Protein 5GZC (pdb70)

Radius of gyration: 14.38 Å; Cα contacts (8 Å, |Δi|>4): 387; chains: 1; bounding box: 35×32×44 Å

InterPro domains:
  IPR001079 Galectin, carbohydrate recognition domain [PF00337] (18-150)
  IPR001079 Galectin, carbohydrate recognition domain [PF00337] (186-314)
  IPR001079 Galectin, carbohydrate recognition domain [PS51304] (19-152)
  IPR001079 Galectin, carbohydrate recognition domain [PS51304] (187-317)
  IPR001079 Galectin, carbohydrate recognition domain [SM00276] (17-152)
  IPR001079 Galectin, carbohydrate recognition domain [SM00276] (185-317)
  IPR001079 Galectin, carbohydrate recognition domain [SM00908] (23-151)
  IPR001079 Galectin, carbohydrate recognition domain [SM00908] (191-316)
  IPR001079 Galectin, carbohydrate recognition domain [cd00070] (18-149)
  IPR001079 Galectin, carbohydrate recognition domain [cd00070] (186-314)
  IPR013320 Concanavalin A-like lectin/glucanase domain superfamily [SSF49899] (12-151)
  IPR013320 Concanavalin A-like lectin/glucanase domain superfamily [SSF49899] (183-315)
  IPR044156 Galectin-like [PTHR11346] (173-315)

Organism: Homo sapiens (NCBI:txid9606)

Solvent-accessible surface area: 7956 Å² total; per-residue (Å²): 117,41,56,74,71,62,157,122,19,125,42,82,24,54,17,108,7,63,58,97,3,74,86,43,4,51,0,8,0,98,0,57,0,24,72,92,1,56,85,1,20,1,0,0,8,57,23,64,56,111,184,102,86,12,38,1,2,0,7,0,0,0,75,12,144,243,94,14,20,0,2,2,4,3,4,84,126,105,159,92,39,163,87,47,68,35,153,93,16,46,6,102,101,121,127,75,12,51,0,33,0,53,0,54,164,94,67,1,30,0,19,2,80,74,157,96,26,11,90,1,35,43,74,17,26,24,109,112,5,64,7,1,0,0,42,46,88,8,64,6,78,17,0,3,5,32,13,113,67,25,152,178

Structure (mmCIF, N/CA/C/O backbone):
data_5GZC
#
_entry.id   5GZC
#
_cell.length_a   40.557
_cell.length_b   49.376
_cell.length_c   76.684
_cell.angle_alpha   90.000
_cell.angle_beta   90.000
_cell.angle_gamma   90.000
#
_symmetry.space_group_name_H-M   'P 21 21 21'
#
loop_
_entity.id
_entity.type
_entity.pdbx_description
1 polymer Galectin-8
2 non-polymer GLYCEROL
3 non-polymer 'SODIUM ION'
4 water water
#
loop_
_atom_site.group_PDB
_atom_site.id
_atom_site.type_symbol
_atom_site.label_atom_id
_atom_site.label_alt_id
_atom_site.label_comp_id
_atom_site.label_asym_id
_atom_site.label_entity_id
_atom_site.label_seq_id
_atom_site.pdbx_PDB_ins_code
_atom_site.Cartn_x
_atom_site.Cartn_y
_atom_site.Cartn_z
_atom_site.occupancy
_atom_site.B_iso_or_equiv
_atom_site.auth_seq_id
_atom_site.auth_comp_id
_atom_site.auth_asym_id
_atom_site.auth_atom_id
_atom_site.pdbx_PDB_model_num
ATOM 1 N N . ASN A 1 1 ? -24.161 5.102 -29.060 1.00 30.87 14 ASN A N 1
ATOM 2 C CA . ASN A 1 1 ? -24.111 3.866 -28.284 1.00 25.54 14 ASN A CA 1
ATOM 3 C C . ASN A 1 1 ? -22.658 3.484 -27.995 1.00 22.91 14 ASN A C 1
ATOM 4 O O . ASN A 1 1 ? -21.739 3.969 -28.655 1.00 22.45 14 ASN A O 1
ATOM 7 N N . LEU A 1 2 ? -22.451 2.617 -27.009 1.00 15.24 15 LEU A N 1
ATOM 8 C CA . LEU A 1 2 ? -21.101 2.196 -26.673 1.00 11.99 15 LEU A CA 1
ATOM 9 C C . LEU A 1 2 ? -20.562 1.266 -27.742 1.00 10.84 15 LEU A C 1
ATOM 10 O O . LEU A 1 2 ? -21.311 0.508 -28.379 1.00 13.74 15 LEU A O 1
ATOM 26 N N . GLN A 1 3 ? -19.254 1.339 -27.946 1.00 9.54 16 GLN A N 1
ATOM 27 C CA . GLN A 1 3 ? -18.570 0.505 -28.909 1.00 10.03 16 GLN A CA 1
ATOM 28 C C . GLN A 1 3 ? -17.320 -0.086 -28.274 1.00 8.70 16 GLN A C 1
ATOM 29 O O . GLN A 1 3 ? -17.006 0.164 -27.094 1.00 8.75 16 GLN A O 1
ATOM 43 N N . ASN A 1 4 ? -16.618 -0.902 -29.056 1.00 9.65 17 ASN A N 1
ATOM 44 C CA . ASN A 1 4 ? -15.426 -1.589 -28.587 1.00 9.15 17 ASN A CA 1
ATOM 45 C C . ASN A 1 4 ? -15.722 -2.398 -27.335 1.00 8.84 17 ASN A C 1
ATOM 46 O O . ASN A 1 4 ? -14.953 -2.400 -26.370 1.00 9.18 17 ASN A O 1
ATOM 57 N N . ILE A 1 5 ? -16.829 -3.106 -27.360 1.00 8.14 18 ILE A N 1
ATOM 58 C CA . ILE A 1 5 ? -17.347 -3.785 -26.182 1.00 7.71 18 ILE A CA 1
ATOM 59 C C . ILE A 1 5 ? -16.614 -5.094 -25.957 1.00 7.85 18 ILE A C 1
ATOM 60 O O . ILE A 1 5 ? -16.304 -5.843 -26.901 1.00 10.42 18 ILE A O 1
ATOM 76 N N . ILE A 1 6 ? -16.356 -5.389 -24.697 1.00 7.07 19 ILE A N 1
ATOM 77 C CA . ILE A 1 6 ? -15.792 -6.651 -24.253 1.00 7.50 19 ILE A CA 1
ATOM 78 C C . ILE A 1 6 ? -16.795 -7.294 -23.319 1.00 6.25 19 ILE A C 1
ATOM 79 O O . ILE A 1 6 ? -17.268 -6.644 -22.380 1.00 7.35 19 ILE A O 1
ATOM 95 N N . TYR A 1 7 ? -17.113 -8.570 -23.560 1.00 6.68 20 TYR A N 1
ATOM 96 C CA . TYR A 1 7 ? -18.110 -9.303 -22.792 1.00 6.70 20 TYR A CA 1
ATOM 97 C C . TYR A 1 7 ? -17.444 -10.356 -21.924 1.00 6.96 20 TYR A C 1
ATOM 98 O O . TYR A 1 7 ? -16.597 -11.120 -22.401 1.00 7.93 20 TYR A O 1
ATOM 116 N N . ASN A 1 8 ? -17.874 -10.442 -20.673 1.00 6.63 21 ASN A N 1
ATOM 117 C CA . ASN A 1 8 ? -17.480 -11.516 -19.769 1.00 7.64 21 ASN A CA 1
ATOM 118 C C . ASN A 1 8 ? -15.972 -11.789 -19.793 1.00 7.03 21 ASN A C 1
ATOM 119 O O . ASN A 1 8 ? -15.549 -12.933 -19.987 1.00 7.90 21 ASN A O 1
ATOM 130 N N . PRO A 1 9 ? -15.141 -10.772 -19.556 1.00 7.15 22 PRO A N 1
ATOM 131 C CA . PRO A 1 9 ? -13.689 -10.990 -19.572 1.00 8.47 22 PRO A CA 1
ATOM 132 C C . PRO A 1 9 ? -13.204 -11.819 -18.394 1.00 9.25 22 PRO A C 1
ATOM 133 O O . PRO A 1 9 ? -13.782 -11.804 -17.309 1.00 11.04 22 PRO A O 1
ATOM 144 N N . VAL A 1 10 ? -12.080 -12.508 -18.600 1.00 9.77 23 VAL A N 1
ATOM 145 C CA . VAL A 1 10 ? -11.348 -13.096 -17.487 1.00 11.23 23 VAL A CA 1
ATOM 146 C C . VAL A 1 10 ? -10.773 -11.978 -16.627 1.00 8.92 23 VAL A C 1
ATOM 147 O O . VAL A 1 10 ? -10.236 -10.991 -17.147 1.00 10.21 23 VAL A O 1
ATOM 160 N N . ILE A 1 11 ? -10.878 -12.133 -15.311 1.00 9.70 24 ILE A N 1
ATOM 161 C CA . ILE A 1 11 ? -10.263 -11.217 -14.368 1.00 9.20 24 ILE A CA 1
ATOM 162 C C . ILE A 1 11 ? -9.048 -11.934 -13.783 1.00 10.95 24 ILE A C 1
ATOM 163 O O . ILE A 1 11 ? -9.163 -13.078 -13.339 1.00 12.93 24 ILE A O 1
ATOM 179 N N . PRO A 1 12 ? -7.882 -11.289 -13.766 1.00 10.44 25 PRO A N 1
ATOM 180 C CA . PRO A 1 12 ? -7.610 -9.897 -14.131 1.00 10.59 25 PRO A CA 1
ATOM 181 C C . PRO A 1 12 ? -7.700 -9.610 -15.612 1.00 9.28 25 PRO A C 1
ATOM 182 O O . PRO A 1 12 ? -7.267 -10.411 -16.464 1.00 10.73 25 PRO A O 1
ATOM 193 N N . PHE A 1 13 ? -8.271 -8.462 -15.912 1.00 8.83 26 PHE A N 1
ATOM 194 C CA . PHE A 1 13 ? -8.386 -7.966 -17.272 1.00 8.68 26 PHE A CA 1
ATOM 195 C C . PHE A 1 13 ? -7.365 -6.853 -17.466 1.00 8.23 26 PHE A C 1
ATOM 196 O O . PHE A 1 13 ? -7.273 -5.943 -16.634 1.00 8.39 26 PHE A O 1
ATOM 213 N N . VAL A 1 14 ? -6.633 -6.899 -18.573 1.00 8.57 27 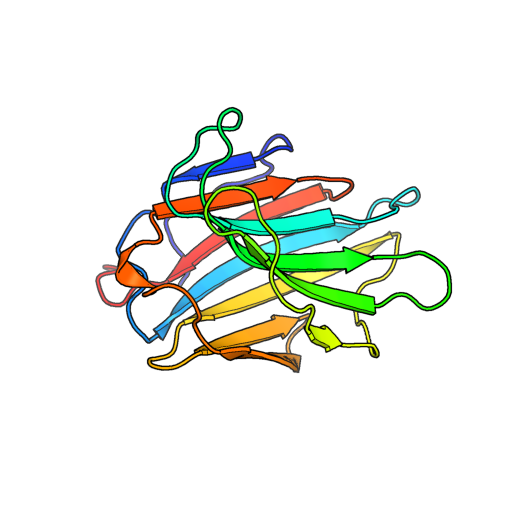VAL A N 1
ATOM 214 C CA . VAL A 1 14 ? -5.719 -5.827 -18.941 1.00 9.85 27 VAL A CA 1
ATOM 215 C C . VAL A 1 14 ? -5.863 -5.639 -20.443 1.00 9.51 27 VAL A C 1
ATOM 216 O O . VAL A 1 14 ? -5.514 -6.545 -21.211 1.00 13.82 27 VAL A O 1
ATOM 229 N N . GLY A 1 15 ? -6.373 -4.495 -20.871 1.00 9.45 28 GLY A N 1
ATOM 230 C CA . GLY A 1 15 ? -6.639 -4.268 -22.285 1.00 11.13 28 GLY A CA 1
ATOM 231 C C . GLY A 1 15 ? -6.315 -2.850 -22.706 1.00 9.72 28 GLY A C 1
ATOM 232 O O . GLY A 1 15 ? -6.416 -1.909 -21.916 1.00 9.84 28 GLY A O 1
ATOM 236 N N . THR A 1 16 ? -5.926 -2.695 -23.970 1.00 10.09 29 THR A N 1
ATOM 237 C CA . THR A 1 16 ? -5.652 -1.366 -24.497 1.00 10.90 29 THR A CA 1
ATOM 238 C C . THR A 1 16 ? -6.956 -0.614 -24.662 1.00 9.60 29 THR A C 1
ATOM 239 O O . THR A 1 16 ? -7.936 -1.149 -25.183 1.00 11.32 29 THR A O 1
ATOM 250 N N . ILE A 1 17 ? -6.976 0.622 -24.214 1.00 8.97 30 ILE A N 1
ATOM 251 C CA . ILE A 1 17 ? -8.145 1.470 -24.427 1.00 9.22 30 ILE A CA 1
ATOM 252 C C . ILE A 1 17 ? -8.125 1.941 -25.883 1.00 9.78 30 ILE A C 1
ATOM 253 O O . ILE A 1 17 ? -7.077 2.422 -26.347 1.00 10.74 30 ILE A O 1
ATOM 269 N N . PRO A 1 18 ? -9.209 1.772 -26.654 1.00 8.85 31 PRO A N 1
ATOM 270 C CA . PRO A 1 18 ? -9.081 1.835 -28.128 1.00 10.59 31 PRO A CA 1
ATOM 271 C C . PRO A 1 18 ? -8.760 3.199 -28.714 1.00 10.24 31 PRO A C 1
ATOM 272 O O . PRO A 1 18 ? -8.495 3.276 -29.926 1.00 11.46 31 PRO A O 1
ATOM 283 N N . ASP A 1 19 ? -8.819 4.279 -27.960 1.00 10.07 32 ASP A N 1
ATOM 284 C CA . ASP A 1 19 ? -8.528 5.595 -28.489 1.00 10.09 32 ASP A CA 1
ATOM 285 C C . ASP A 1 19 ? -8.064 6.438 -27.317 1.00 8.93 32 ASP A C 1
ATOM 286 O O . ASP A 1 19 ? -8.072 5.991 -26.168 1.00 9.97 32 ASP A O 1
ATOM 295 N N . GLN A 1 20 ? -7.621 7.657 -27.627 1.00 9.85 33 GLN A N 1
ATOM 296 C CA . GLN A 1 20 ? -7.113 8.572 -26.610 1.00 10.80 33 GLN A CA 1
ATOM 297 C C . GLN A 1 20 ? -8.212 8.980 -25.630 1.00 9.14 33 GLN A C 1
ATOM 298 O O . GLN A 1 20 ? -9.374 9.160 -26.007 1.00 10.04 33 GLN A O 1
ATOM 312 N N . LEU A 1 21 ? -7.832 9.184 -24.370 1.00 9.20 34 LEU A N 1
ATOM 313 C CA . LEU A 1 21 ? -8.782 9.618 -23.341 1.00 8.44 34 LEU A CA 1
ATOM 314 C C . LEU A 1 21 ? -8.936 11.140 -23.350 1.00 9.62 34 LEU A C 1
ATOM 315 O O . LEU A 1 21 ? -8.540 11.847 -22.426 1.00 12.65 34 LEU A O 1
ATOM 331 N N . ASP A 1 22 ? -9.576 11.634 -24.385 1.00 9.98 35 ASP A N 1
ATOM 332 C CA . ASP A 1 22 ? -9.878 13.053 -24.488 1.00 9.38 35 ASP A CA 1
ATOM 333 C C . ASP A 1 22 ? -11.078 13.406 -23.615 1.00 8.45 35 ASP A C 1
ATOM 334 O O . ASP A 1 22 ? -11.885 12.537 -23.266 1.00 8.17 35 ASP A O 1
ATOM 343 N N . PRO A 1 23 ? -11.265 14.683 -23.291 1.00 8.67 36 PRO A N 1
ATOM 344 C CA . PRO A 1 23 ? -12.474 15.081 -22.554 1.00 8.12 36 PRO A CA 1
ATOM 345 C C . PRO A 1 23 ? -13.740 14.587 -23.234 1.00 7.31 36 PRO A C 1
ATOM 346 O O . PRO A 1 23 ? -13.892 14.692 -24.449 1.00 8.71 36 PRO A O 1
ATOM 357 N N . GLY A 1 24 ? -14.635 14.030 -22.432 1.00 6.99 37 GLY A N 1
ATOM 358 C CA . GLY A 1 24 ? -15.873 13.451 -22.889 1.00 7.19 37 GLY A CA 1
ATOM 359 C C . GLY A 1 24 ? -15.820 11.955 -23.078 1.00 6.89 37 GLY A C 1
ATOM 360 O O . GLY A 1 24 ? -16.878 11.329 -23.279 1.00 8.47 37 GLY A O 1
ATOM 364 N N . THR A 1 25 ? -14.630 11.368 -23.084 1.00 6.25 38 THR A N 1
ATOM 365 C CA . THR A 1 25 ? -14.535 9.922 -23.216 1.00 6.01 38 THR A CA 1
ATOM 366 C C . THR A 1 25 ? -15.268 9.254 -22.062 1.00 5.67 38 THR A C 1
ATOM 367 O O . THR A 1 25 ? -15.126 9.666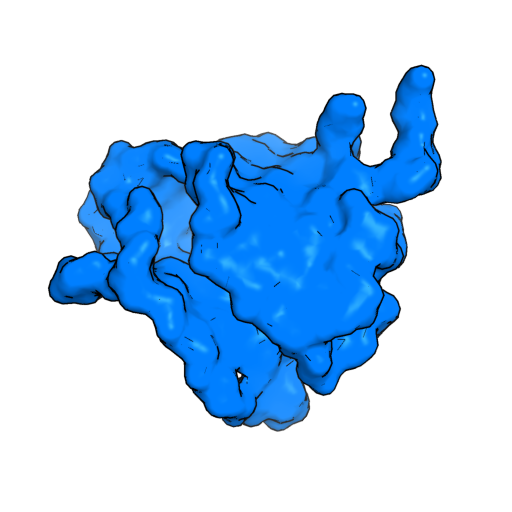 -20.907 1.00 6.35 38 THR A O 1
ATOM 378 N N . LEU A 1 26 ? -16.025 8.198 -22.377 1.00 5.80 39 LEU A N 1
ATOM 379 C CA . LEU A 1 26 ? -16.698 7.383 -21.372 1.00 5.40 39 LEU A CA 1
ATOM 380 C C . LEU A 1 26 ? -16.127 5.975 -21.377 1.00 5.61 39 LEU A C 1
ATOM 381 O O . LEU A 1 26 ? -15.936 5.364 -22.439 1.00 6.44 39 LEU A O 1
ATOM 397 N N . ILE A 1 27 ? -15.919 5.438 -20.182 1.00 5.17 40 ILE A N 1
ATOM 398 C CA . ILE A 1 27 ? -15.594 4.032 -19.957 1.00 5.56 40 ILE A CA 1
ATOM 399 C C . ILE A 1 27 ? -16.710 3.485 -19.085 1.00 5.24 40 ILE A C 1
ATOM 400 O O . ILE A 1 27 ? -16.930 3.990 -17.972 1.00 6.22 40 ILE A O 1
ATOM 416 N N . VAL A 1 28 ? -17.417 2.472 -19.576 1.00 5.38 41 VAL A N 1
ATOM 417 C CA . VAL A 1 28 ? -18.620 1.966 -18.927 1.00 6.29 41 VAL A CA 1
ATOM 418 C C . VAL A 1 28 ? -18.389 0.513 -18.561 1.00 5.30 41 VAL A C 1
ATOM 419 O O . VAL A 1 28 ? -18.176 -0.323 -19.447 1.00 6.28 41 VAL A O 1
ATOM 432 N N . ILE A 1 29 ? -18.444 0.205 -17.276 1.00 5.20 42 ILE A N 1
ATOM 433 C CA . ILE A 1 29 ? -18.128 -1.128 -16.768 1.00 5.56 42 ILE A CA 1
ATOM 434 C C . ILE A 1 29 ? -19.328 -1.628 -15.980 1.00 5.46 42 ILE A C 1
ATOM 435 O O . ILE A 1 29 ? -19.732 -1.000 -14.995 1.00 6.48 42 ILE A O 1
ATOM 451 N N . ARG A 1 30 ? -19.913 -2.730 -16.430 1.00 5.35 43 ARG A N 1
ATOM 452 C CA . ARG A 1 30 ? -21.070 -3.325 -15.793 1.00 5.51 43 ARG A CA 1
ATOM 453 C C . ARG A 1 30 ? -20.656 -4.673 -15.225 1.00 5.39 43 ARG A C 1
ATOM 454 O O . ARG A 1 30 ? -19.963 -5.454 -15.893 1.00 6.09 43 ARG A O 1
ATOM 475 N N . GLY A 1 31 ? -21.063 -4.963 -14.002 1.00 5.55 44 GLY A N 1
ATOM 476 C CA . GLY A 1 31 ? -20.658 -6.205 -13.375 1.00 5.64 44 GLY A CA 1
ATOM 477 C C . GLY A 1 31 ? -21.402 -6.415 -12.081 1.00 5.56 44 GLY A C 1
ATOM 478 O O . GLY A 1 31 ? -22.381 -5.734 -11.794 1.00 6.12 44 GLY A O 1
ATOM 482 N N . HIS A 1 32 ? -20.915 -7.357 -11.285 1.00 5.65 45 HIS A N 1
ATOM 483 C CA . HIS A 1 32 ? -21.438 -7.522 -9.936 1.00 5.81 45 HIS A CA 1
ATOM 484 C C . HIS A 1 32 ? -20.307 -7.865 -8.990 1.00 6.07 45 HIS A C 1
ATOM 485 O O . HIS A 1 32 ? -19.236 -8.324 -9.382 1.00 6.78 45 HIS A O 1
ATOM 499 N N . VAL A 1 33 ? -20.573 -7.648 -7.708 1.00 6.50 46 VAL A N 1
ATOM 500 C CA . VAL A 1 33 ? -19.621 -7.951 -6.646 1.00 6.84 46 VAL A CA 1
ATOM 501 C C . VAL A 1 33 ? -19.949 -9.344 -6.120 1.00 7.05 46 VAL A C 1
ATOM 502 O O . VAL A 1 33 ? -21.096 -9.581 -5.732 1.00 8.35 46 VAL A O 1
ATOM 515 N N . PRO A 1 34 ? -19.006 -10.279 -6.119 1.00 7.55 47 PRO A N 1
ATOM 516 C CA . PRO A 1 34 ? -19.313 -11.617 -5.610 1.00 8.50 47 PRO A CA 1
ATOM 517 C C . PRO A 1 34 ? -19.472 -11.628 -4.095 1.00 8.45 47 PRO A C 1
ATOM 518 O O . PRO A 1 34 ? -19.036 -10.724 -3.379 1.00 9.55 47 PRO A O 1
ATOM 529 N N . SER A 1 35 ? -20.110 -12.699 -3.610 1.00 9.18 48 SER A N 1
ATOM 530 C CA . SER A 1 35 ? -20.482 -12.780 -2.201 1.00 10.82 48 SER A CA 1
ATOM 531 C C . SER A 1 35 ? -19.273 -12.705 -1.282 1.00 12.41 48 SER A C 1
ATOM 532 O O . SER A 1 35 ? -19.407 -12.305 -0.114 1.00 16.63 48 SER A O 1
ATOM 540 N N . ASP A 1 36 ? -18.108 -13.114 -1.757 1.00 13.06 49 ASP A N 1
ATOM 541 C CA . ASP A 1 36 ? -16.917 -13.190 -0.921 1.00 16.20 49 ASP A CA 1
ATOM 542 C C . ASP A 1 36 ? -15.968 -12.010 -1.097 1.00 14.37 49 ASP A C 1
ATOM 543 O O . ASP A 1 36 ? -14.826 -12.072 -0.632 1.00 18.19 49 ASP A O 1
ATOM 552 N N . ALA A 1 37 ? -16.403 -10.926 -1.718 1.00 12.95 50 ALA A N 1
ATOM 553 C CA . ALA A 1 37 ? -15.448 -9.911 -2.117 1.00 10.26 50 ALA A CA 1
ATOM 554 C C . ALA A 1 37 ? -14.901 -9.127 -0.935 1.00 8.88 50 ALA A C 1
ATOM 555 O O . ALA A 1 37 ? -15.644 -8.689 -0.054 1.00 10.88 50 ALA A O 1
ATOM 562 N N . ASP A 1 38 ? -13.598 -8.900 -0.969 1.00 8.89 51 ASP A N 1
ATOM 563 C CA . ASP A 1 38 ? -12.935 -7.953 -0.091 1.00 8.68 51 ASP A CA 1
ATOM 564 C C . ASP A 1 38 ? -12.719 -6.594 -0.747 1.00 7.68 51 ASP A C 1
ATOM 565 O O . ASP A 1 38 ? -12.896 -5.560 -0.100 1.00 8.68 51 ASP A O 1
ATOM 574 N N . ARG A 1 39 ? -12.345 -6.587 -2.024 1.00 6.83 52 ARG A N 1
ATOM 575 C CA . ARG A 1 39 ? -12.065 -5.362 -2.756 1.00 6.50 52 ARG A CA 1
ATOM 576 C C . ARG A 1 39 ? -11.884 -5.715 -4.221 1.00 6.42 52 ARG A C 1
ATOM 577 O O . ARG A 1 39 ? -11.593 -6.865 -4.568 1.00 7.28 52 ARG A O 1
ATOM 598 N N . PHE A 1 40 ? -12.061 -4.720 -5.083 1.00 6.37 53 PHE A N 1
ATOM 599 C CA . PHE A 1 40 ? -11.629 -4.812 -6.470 1.00 5.84 53 PHE A CA 1
ATOM 600 C C . PHE A 1 40 ? -11.149 -3.441 -6.890 1.00 5.83 53 PHE A C 1
ATOM 601 O O . PHE A 1 40 ? -11.344 -2.454 -6.171 1.00 6.02 53 PHE A O 1
ATOM 618 N N . GLN A 1 41 ? -10.526 -3.364 -8.064 1.00 6.09 54 GLN A N 1
ATOM 619 C CA . GLN A 1 41 ? -10.101 -2.059 -8.531 1.00 6.08 54 GLN A CA 1
ATOM 620 C C . GLN A 1 41 ? -10.182 -1.983 -10.045 1.00 5.81 54 GLN A C 1
ATOM 621 O O . GLN A 1 41 ? -10.042 -2.982 -10.761 1.00 6.86 54 GLN A O 1
ATOM 635 N N . VAL A 1 42 ? -10.416 -0.759 -10.503 1.00 5.95 55 VAL A N 1
ATOM 636 C CA . VAL A 1 42 ? -10.361 -0.371 -11.904 1.00 5.81 55 VAL A CA 1
ATOM 637 C C . VAL A 1 42 ? -9.221 0.627 -11.997 1.00 6.36 55 VAL A C 1
ATOM 638 O O . VAL A 1 42 ? -9.250 1.662 -11.314 1.00 7.21 55 VAL A O 1
ATOM 651 N N . ASP A 1 43 ? -8.233 0.339 -12.840 1.00 6.00 56 ASP A N 1
ATOM 652 C CA . ASP A 1 43 ? -7.033 1.148 -12.966 1.00 6.54 56 ASP A CA 1
ATOM 653 C C . ASP A 1 43 ? -6.876 1.636 -14.399 1.00 6.45 56 ASP A C 1
ATOM 654 O O . ASP A 1 43 ? -6.932 0.846 -15.353 1.00 7.55 56 ASP A O 1
ATOM 663 N N . LEU A 1 44 ? -6.677 2.934 -14.554 1.00 6.24 57 LEU A N 1
ATOM 664 C CA . LEU A 1 44 ? -6.368 3.527 -15.847 1.00 6.74 57 LEU A CA 1
ATOM 665 C C . LEU A 1 44 ? -4.865 3.748 -15.837 1.00 6.26 57 LEU A C 1
ATOM 666 O O . LEU A 1 44 ? -4.355 4.550 -15.042 1.00 7.61 57 LEU A O 1
ATOM 682 N N . GLN A 1 45 ? -4.160 3.024 -16.704 1.00 6.66 58 GLN A N 1
ATOM 683 C CA . GLN A 1 45 ? -2.721 2.829 -16.602 1.00 7.16 58 GLN A CA 1
ATOM 684 C C . GLN A 1 45 ? -1.984 3.403 -17.800 1.00 7.70 58 GLN A C 1
ATOM 685 O O . GLN A 1 45 ? -2.504 3.456 -18.909 1.00 8.27 58 GLN A O 1
ATOM 699 N N . ASN A 1 46 ? -0.724 3.765 -17.560 1.00 8.58 59 ASN A N 1
ATOM 700 C CA . ASN A 1 46 ? 0.217 4.132 -18.610 1.00 9.40 59 ASN A CA 1
ATOM 701 C C . ASN A 1 46 ? 1.098 2.903 -18.780 1.00 11.82 59 ASN A C 1
ATOM 702 O O . ASN A 1 46 ? 2.104 2.733 -18.083 1.00 13.88 59 ASN A O 1
ATOM 713 N N . GLY A 1 47 ? 0.685 2.016 -19.661 1.00 11.68 60 GLY A N 1
ATOM 714 C CA . GLY A 1 47 ? 1.366 0.761 -19.893 1.00 12.36 60 GLY A CA 1
ATOM 715 C C . GLY A 1 47 ? 0.635 -0.403 -19.251 1.00 10.33 60 GLY A C 1
ATOM 716 O O . GLY A 1 47 ? -0.271 -0.245 -18.429 1.00 10.88 60 GLY A O 1
ATOM 720 N N . SER A 1 48 ? 1.087 -1.601 -19.607 1.00 12.44 61 SER A N 1
ATOM 721 C CA . SER A 1 48 ? 0.438 -2.822 -19.161 1.00 12.86 61 SER A CA 1
ATOM 722 C C . SER A 1 48 ? 1.329 -3.741 -18.347 1.00 12.30 61 SER A C 1
ATOM 723 O O . SER A 1 48 ? 0.852 -4.796 -17.912 1.00 14.32 61 SER A O 1
ATOM 731 N N . SER A 1 49 ? 2.595 -3.408 -18.136 1.00 12.26 62 SER A N 1
ATOM 732 C CA . SER A 1 49 ? 3.456 -4.340 -17.433 1.00 12.54 62 SER A CA 1
ATOM 733 C C . SER A 1 49 ? 3.050 -4.466 -15.975 1.00 13.57 62 SER A C 1
ATOM 734 O O . SER A 1 49 ? 2.697 -3.476 -15.314 1.00 14.02 62 SER A O 1
ATOM 742 N N . MET A 1 50 ? 3.128 -5.693 -15.475 1.00 15.63 63 MET A N 1
ATOM 743 C CA . MET A 1 50 ? 2.911 -5.975 -14.069 1.00 17.54 63 MET A CA 1
ATOM 744 C C . MET A 1 50 ? 4.187 -5.879 -13.251 1.00 18.77 63 MET A C 1
ATOM 745 O O . MET A 1 50 ? 4.114 -5.731 -12.025 1.00 20.72 63 MET A O 1
ATOM 759 N N . LYS A 1 51 ? 5.345 -5.931 -13.901 1.00 16.79 64 LYS A N 1
ATOM 760 C CA . LYS A 1 51 ? 6.619 -5.987 -13.208 1.00 19.21 64 LYS A CA 1
ATOM 761 C C . LYS A 1 51 ? 7.723 -5.579 -14.169 1.00 18.74 64 LYS A C 1
ATOM 762 O O . LYS A 1 51 ? 8.037 -6.329 -15.094 1.00 19.46 64 LYS A O 1
ATOM 781 N N . PRO A 1 52 ? 8.313 -4.391 -13.987 1.00 16.06 65 PRO A N 1
ATOM 782 C CA . PRO A 1 52 ? 7.958 -3.315 -13.058 1.00 18.38 65 PRO A CA 1
ATOM 783 C C . PRO A 1 52 ? 6.588 -2.744 -13.381 1.00 15.85 65 PRO A C 1
ATOM 784 O O . PRO A 1 52 ? 6.203 -2.611 -14.543 1.00 16.50 65 PRO A O 1
ATOM 795 N N . ARG A 1 53 ? 5.877 -2.374 -12.330 1.00 15.61 66 ARG A N 1
ATOM 796 C CA . ARG A 1 53 ? 4.460 -2.081 -12.454 1.00 15.70 66 ARG A CA 1
ATOM 797 C C . ARG A 1 53 ? 4.221 -0.751 -13.159 1.00 11.75 66 ARG A C 1
ATOM 798 O O . ARG A 1 53 ? 4.790 0.277 -12.783 1.00 13.04 66 ARG A O 1
ATOM 819 N N . ALA A 1 54 ? 3.349 -0.776 -14.168 1.00 11.70 67 ALA A N 1
ATOM 820 C CA . ALA A 1 54 ? 2.989 0.425 -14.913 1.00 10.42 67 ALA A CA 1
ATOM 821 C C . ALA A 1 54 ? 2.361 1.468 -13.999 1.00 9.38 67 ALA A C 1
ATOM 822 O O . ALA A 1 54 ? 1.604 1.140 -13.086 1.00 9.81 67 ALA A O 1
ATOM 829 N N . ASP A 1 55 ? 2.641 2.733 -14.296 1.00 9.31 68 ASP A N 1
ATOM 830 C CA . ASP A 1 55 ? 1.997 3.826 -13.581 1.00 9.22 68 ASP A CA 1
ATOM 831 C C . ASP A 1 55 ? 0.484 3.720 -13.720 1.00 8.46 68 ASP A C 1
ATOM 832 O O . ASP A 1 55 ? -0.044 3.314 -14.761 1.00 8.74 68 ASP A O 1
ATOM 841 N N . VAL A 1 56 ? -0.211 4.096 -12.654 1.00 8.00 69 VAL A N 1
ATOM 842 C CA . VAL A 1 56 ? -1.669 4.110 -12.621 1.00 7.64 69 VAL A CA 1
ATOM 843 C C . VAL A 1 56 ? -2.097 5.559 -12.459 1.00 7.25 69 VAL A C 1
ATOM 844 O O . VAL A 1 56 ? -1.932 6.148 -11.383 1.00 7.57 69 VAL A O 1
ATOM 857 N N . ALA A 1 57 ? -2.633 6.143 -13.520 1.00 7.44 70 ALA A N 1
ATOM 858 C CA . ALA A 1 57 ? -3.127 7.514 -13.446 1.00 7.32 70 ALA A CA 1
ATOM 859 C C . ALA A 1 57 ? -4.317 7.615 -12.507 1.00 6.58 70 ALA A C 1
ATOM 860 O O . ALA A 1 57 ? -4.443 8.588 -11.752 1.00 7.36 70 ALA A O 1
ATOM 867 N N . PHE A 1 58 ? -5.210 6.632 -12.556 1.00 6.70 71 PHE A N 1
ATOM 868 C CA . PHE A 1 58 ? -6.440 6.664 -11.775 1.00 6.18 71 PHE A CA 1
ATOM 869 C C . PHE A 1 58 ? -6.729 5.248 -11.317 1.00 5.87 71 PHE A C 1
ATOM 870 O O . PHE A 1 58 ? -7.010 4.374 -12.141 1.00 6.60 71 PHE A O 1
ATOM 887 N N . HIS A 1 59 ? -6.628 5.043 -10.015 1.00 6.16 72 HIS A N 1
ATOM 888 C CA . HIS A 1 59 ? -6.963 3.804 -9.316 1.00 6.30 72 HIS A CA 1
ATOM 889 C C . HIS A 1 59 ? -8.272 4.050 -8.590 1.00 5.56 72 HIS A C 1
ATOM 890 O O . HIS A 1 59 ? -8.358 4.971 -7.770 1.00 6.84 72 HIS A O 1
ATOM 904 N N . PHE A 1 60 ? -9.292 3.261 -8.925 1.00 5.72 73 PHE A N 1
ATOM 905 C CA . PHE A 1 60 ? -10.636 3.364 -8.366 1.00 5.57 73 PHE A CA 1
ATOM 906 C C . PHE A 1 60 ? -10.892 2.034 -7.669 1.00 5.65 73 PHE A C 1
ATOM 907 O O . PHE A 1 60 ? -11.033 1.003 -8.334 1.00 5.76 73 PHE A O 1
ATOM 924 N N . ASN A 1 61 ? -10.940 2.044 -6.338 1.00 5.98 74 ASN A N 1
ATOM 925 C CA . ASN A 1 61 ? -10.781 0.827 -5.544 1.00 5.79 74 ASN A CA 1
ATOM 926 C C . ASN A 1 61 ? -11.886 0.693 -4.502 1.00 5.43 74 ASN A C 1
ATOM 927 O O . ASN A 1 61 ? -11.693 1.045 -3.323 1.00 6.40 74 ASN A O 1
ATOM 938 N N . PRO A 1 62 ? -13.036 0.131 -4.874 1.00 5.96 75 PRO A N 1
ATOM 939 C CA . PRO A 1 62 ? -14.050 -0.220 -3.873 1.00 6.02 75 PRO A CA 1
ATOM 940 C C . PRO A 1 62 ? -13.540 -1.292 -2.922 1.00 6.33 75 PRO A C 1
ATOM 941 O O . PRO A 1 62 ? -12.981 -2.308 -3.333 1.00 6.90 75 PRO A O 1
ATOM 952 N N . ARG A 1 63 ? -13.776 -1.063 -1.638 1.00 6.19 76 ARG A N 1
ATOM 953 C CA . ARG A 1 63 ? -13.412 -1.979 -0.565 1.00 7.33 76 ARG A CA 1
ATOM 954 C C . ARG A 1 63 ? -14.663 -2.281 0.245 1.00 7.32 76 ARG A C 1
ATOM 955 O O . ARG A 1 63 ? -15.507 -1.408 0.447 1.00 8.21 76 ARG A O 1
ATOM 976 N N . PHE A 1 64 ? -14.782 -3.522 0.718 1.00 7.62 77 PHE A N 1
ATOM 977 C CA . PHE A 1 64 ? -16.042 -4.017 1.261 1.00 7.85 77 PHE A CA 1
ATOM 978 C C . PHE A 1 64 ? -16.046 -4.330 2.746 1.00 9.17 77 PHE A C 1
ATOM 979 O O . PHE A 1 64 ? -17.117 -4.637 3.284 1.00 11.03 77 PHE A O 1
ATOM 996 N N . LYS A 1 65 ? -14.911 -4.258 3.415 1.00 8.75 78 LYS A N 1
ATOM 997 C CA . LYS A 1 65 ? -14.890 -4.536 4.841 1.00 9.28 78 LYS A CA 1
ATOM 998 C C . LYS A 1 65 ? -15.658 -3.461 5.600 1.00 9.91 78 LYS A C 1
ATOM 999 O O . LYS A 1 65 ? -15.724 -2.298 5.200 1.00 9.34 78 LYS A O 1
ATOM 1018 N N . ARG A 1 66 ? -16.272 -3.877 6.703 1.00 9.56 79 ARG A N 1
ATOM 1019 C CA . ARG A 1 66 ? -17.057 -2.986 7.564 1.00 9.93 79 ARG A CA 1
ATOM 1020 C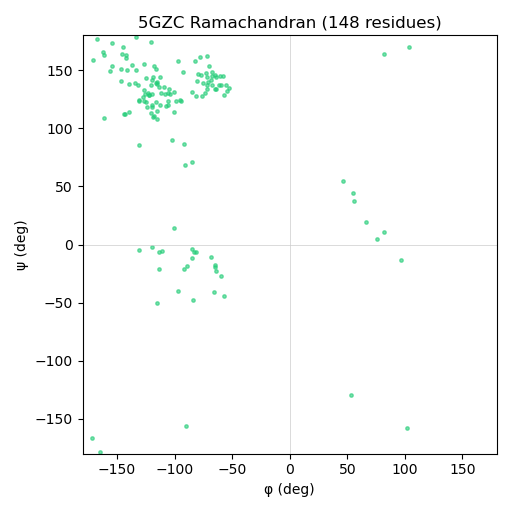 C . ARG A 1 66 ? -18.087 -2.261 6.701 1.00 10.28 79 ARG A C 1
ATOM 1021 O O . ARG A 1 66 ? -18.804 -2.935 5.947 1.00 12.80 79 ARG A O 1
ATOM 1042 N N . ALA A 1 67 ? -18.193 -0.940 6.782 1.00 10.02 80 ALA A N 1
ATOM 1043 C CA . ALA A 1 67 ? -19.199 -0.212 6.027 1.00 11.64 80 ALA A CA 1
ATOM 1044 C C . ALA A 1 67 ? -18.791 0.048 4.585 1.00 10.54 80 ALA A C 1
ATOM 1045 O O . ALA A 1 67 ? -19.607 0.582 3.819 1.00 13.44 80 ALA A O 1
ATOM 1052 N N . GLY A 1 68 ? -17.572 -0.278 4.210 1.00 9.88 81 GLY A N 1
ATOM 1053 C CA . GLY A 1 68 ? -17.137 -0.094 2.844 1.00 9.56 81 GLY A CA 1
ATOM 1054 C C . GLY A 1 68 ? -16.697 1.330 2.551 1.00 9.47 81 GLY A C 1
ATOM 1055 O O . GLY A 1 68 ? -16.997 2.277 3.274 1.00 11.45 81 GLY A O 1
ATOM 1059 N N . CYS A 1 69 ? -15.986 1.477 1.442 1.00 8.49 82 CYS A N 1
ATOM 1060 C CA . CYS A 1 69 ? -15.555 2.779 0.948 1.00 7.76 82 CYS A CA 1
ATOM 1061 C C . CYS A 1 69 ? -15.060 2.585 -0.475 1.00 7.24 82 CYS A C 1
ATOM 1062 O O . CYS A 1 69 ? -15.002 1.463 -0.988 1.00 7.65 82 CYS A O 1
ATOM 1070 N N . ILE A 1 70 ? -14.685 3.691 -1.102 1.00 7.15 83 ILE A N 1
ATOM 1071 C CA . ILE A 1 70 ? -13.961 3.675 -2.368 1.00 6.77 83 ILE A CA 1
ATOM 1072 C C . ILE A 1 70 ? -12.690 4.481 -2.152 1.00 6.49 83 ILE A C 1
ATOM 1073 O O . ILE A 1 70 ? -12.758 5.668 -1.793 1.00 8.08 83 ILE A O 1
ATOM 1089 N N . VAL A 1 71 ? -11.544 3.863 -2.396 1.00 6.54 84 VAL A N 1
ATOM 1090 C CA . VAL A 1 71 ? -10.261 4.544 -2.324 1.00 6.81 84 VAL A CA 1
ATOM 1091 C C . VAL A 1 71 ? -9.836 4.889 -3.741 1.00 5.91 84 VAL A C 1
ATOM 1092 O O . VAL A 1 71 ? -9.836 4.013 -4.619 1.00 7.37 84 VAL A O 1
ATOM 1105 N N . CYS A 1 72 ? -9.438 6.131 -3.965 1.00 6.36 85 CYS A N 1
ATOM 1106 C CA . CYS A 1 72 ? -8.853 6.541 -5.232 1.00 6.82 85 CYS A CA 1
ATOM 1107 C C . CYS A 1 72 ? -7.430 7.042 -5.008 1.00 6.50 85 CYS A C 1
ATOM 1108 O O . CYS A 1 72 ? -7.121 7.665 -3.977 1.00 7.33 85 CYS A O 1
ATOM 1116 N N . ASN A 1 73 ? -6.557 6.771 -5.966 1.00 6.25 86 ASN A N 1
ATOM 1117 C CA . ASN A 1 73 ? -5.164 7.170 -5.833 1.00 6.32 86 ASN A CA 1
ATOM 1118 C C . ASN A 1 73 ? -4.502 7.084 -7.209 1.00 6.74 86 ASN A C 1
ATOM 1119 O O . ASN A 1 73 ? -5.130 6.713 -8.212 1.00 6.61 86 ASN A O 1
ATOM 1130 N N . THR A 1 74 ? -3.204 7.403 -7.228 1.00 6.40 87 THR A N 1
ATOM 1131 C CA . THR A 1 74 ? -2.331 7.377 -8.391 1.00 7.56 87 THR A CA 1
ATOM 1132 C C . THR A 1 74 ? -1.024 6.707 -7.988 1.00 7.24 87 THR A C 1
ATOM 1133 O O . THR A 1 74 ? -0.502 6.955 -6.896 1.00 8.11 87 THR A O 1
ATOM 1144 N N . LEU A 1 75 ? -0.507 5.863 -8.873 1.00 7.55 88 LEU A N 1
ATOM 1145 C CA . LEU A 1 75 ? 0.765 5.173 -8.691 1.00 8.04 88 LEU A CA 1
ATOM 1146 C C . LEU A 1 75 ? 1.746 5.718 -9.719 1.00 8.59 88 LEU A C 1
ATOM 1147 O O . LEU A 1 75 ? 1.502 5.613 -10.922 1.00 8.89 88 LEU A O 1
ATOM 1163 N N . ILE A 1 76 ? 2.855 6.292 -9.249 1.00 9.33 89 ILE A N 1
ATOM 1164 C CA . ILE A 1 76 ? 3.898 6.821 -10.121 1.00 10.95 89 ILE A CA 1
ATOM 1165 C C . ILE A 1 76 ? 5.212 6.202 -9.693 1.00 12.15 89 ILE A C 1
ATOM 1166 O O . ILE A 1 76 ? 5.593 6.305 -8.523 1.00 12.38 89 ILE A O 1
ATOM 1182 N N . ASN A 1 77 ? 5.895 5.548 -10.625 1.00 12.11 90 ASN A N 1
ATOM 1183 C CA A ASN A 1 77 ? 7.166 4.900 -10.339 0.54 12.25 90 ASN A CA 1
ATOM 1184 C CA B ASN A 1 77 ? 7.169 4.901 -10.327 0.46 12.24 90 ASN A CA 1
ATOM 1185 C C . ASN A 1 77 ? 7.050 4.012 -9.100 1.00 12.56 90 ASN A C 1
ATOM 1186 O O . ASN A 1 77 ? 7.891 4.031 -8.193 1.00 15.28 90 ASN A O 1
ATOM 1205 N N . GLU A 1 78 ? 5.976 3.226 -9.070 1.00 12.41 91 GLU A N 1
ATOM 1206 C CA . GLU A 1 78 ? 5.738 2.213 -8.052 1.00 12.62 91 GLU A CA 1
ATOM 1207 C C . GLU A 1 78 ? 5.509 2.786 -6.661 1.00 14.48 91 GLU A C 1
ATOM 1208 O O . GLU A 1 78 ? 5.615 2.062 -5.670 1.00 16.95 91 GLU A O 1
ATOM 1220 N N . LYS A 1 79 ? 5.153 4.064 -6.559 1.00 12.71 92 LYS A N 1
ATOM 1221 C CA . LYS A 1 79 ? 4.797 4.672 -5.288 1.00 13.16 92 LYS A CA 1
ATOM 1222 C C . LYS A 1 79 ? 3.390 5.257 -5.342 1.00 10.84 92 LYS A C 1
ATOM 1223 O O . LYS A 1 79 ? 3.071 6.045 -6.235 1.00 11.66 92 LYS A O 1
ATOM 1242 N N . TRP A 1 80 ? 2.569 4.897 -4.364 1.00 10.67 93 TRP A N 1
ATOM 1243 C CA . TRP A 1 80 ? 1.233 5.458 -4.248 1.00 9.99 93 TRP A CA 1
ATOM 1244 C C . TRP A 1 80 ? 1.299 6.865 -3.670 1.00 11.24 93 TRP A C 1
ATOM 1245 O O . TRP A 1 80 ? 2.138 7.169 -2.812 1.00 13.28 93 TRP A O 1
ATOM 1266 N N . GLY A 1 81 ? 0.389 7.726 -4.126 1.00 10.55 94 GLY A N 1
ATOM 1267 C CA . GLY A 1 81 ? 0.254 9.071 -3.604 1.00 10.93 94 GLY A CA 1
ATOM 1268 C C . GLY A 1 81 ? -0.719 9.125 -2.444 1.00 9.80 94 GLY A C 1
ATOM 1269 O O . GLY A 1 81 ? -0.954 8.133 -1.758 1.00 9.50 94 GLY A O 1
ATOM 1273 N N . ARG A 1 82 ? -1.291 10.302 -2.210 1.00 10.72 95 ARG A N 1
ATOM 1274 C CA A ARG A 1 82 ? -2.249 10.462 -1.125 0.52 10.64 95 ARG A CA 1
ATOM 1275 C CA B ARG A 1 82 ? -2.254 10.465 -1.124 0.48 10.64 95 ARG A CA 1
ATOM 1276 C C . ARG A 1 82 ? -3.603 9.894 -1.545 1.00 9.51 95 ARG A C 1
ATOM 1277 O O . ARG A 1 82 ? -4.103 10.187 -2.636 1.00 11.15 95 ARG A O 1
ATOM 1317 N N . GLU A 1 83 ? -4.208 9.105 -0.680 1.00 9.10 96 GLU A N 1
ATOM 1318 C CA . GLU A 1 83 ? -5.508 8.536 -0.979 1.00 9.35 96 GLU A CA 1
ATOM 1319 C C . GLU A 1 83 ? -6.585 9.598 -0.912 1.00 8.22 96 GLU A C 1
ATOM 1320 O O . GLU A 1 83 ? -6.555 10.489 -0.053 1.00 9.97 96 GLU A O 1
ATOM 1332 N N . GLU A 1 84 ? -7.576 9.486 -1.791 1.00 8.02 97 GLU A N 1
ATOM 1333 C CA . GLU A 1 84 ? -8.822 10.229 -1.678 1.00 8.47 97 GLU A CA 1
ATOM 1334 C C . GLU A 1 84 ? -9.922 9.208 -1.454 1.00 7.63 97 GLU A C 1
ATOM 1335 O O . GLU A 1 84 ? -10.188 8.380 -2.337 1.00 8.45 97 GLU A O 1
ATOM 1347 N N . ILE A 1 85 ? -10.551 9.239 -0.288 1.00 8.81 98 ILE A N 1
ATOM 1348 C CA . ILE A 1 85 ? -11.491 8.198 0.099 1.00 8.76 98 ILE A CA 1
ATOM 1349 C C . ILE A 1 85 ? -12.902 8.755 0.065 1.00 9.18 98 ILE A C 1
ATOM 1350 O O . ILE A 1 85 ? -13.169 9.816 0.653 1.00 11.04 98 ILE A O 1
ATOM 1366 N N . THR A 1 86 ? -13.798 8.041 -0.614 1.00 8.51 99 THR A N 1
ATOM 1367 C CA . THR A 1 86 ? -15.222 8.348 -0.657 1.00 9.75 99 THR A CA 1
ATOM 1368 C C . THR A 1 86 ? -15.921 7.291 0.189 1.00 9.84 99 THR A C 1
ATOM 1369 O O . THR A 1 86 ? -15.802 6.086 -0.070 1.00 10.17 99 THR A O 1
ATOM 1380 N N . TYR A 1 87 ? -16.597 7.729 1.243 1.00 12.26 100 TYR A N 1
ATOM 1381 C CA . TYR A 1 87 ? -17.067 6.778 2.242 1.00 14.76 100 TYR A CA 1
ATOM 1382 C C . TYR A 1 87 ? -18.466 6.253 1.989 1.00 17.09 100 TYR A C 1
ATOM 1383 O O . TYR A 1 87 ? -18.817 5.187 2.511 1.00 22.35 100 TYR A O 1
ATOM 1401 N N . ASP A 1 88 ? -19.272 6.955 1.214 1.00 14.81 101 ASP A N 1
ATOM 1402 C CA . ASP A 1 88 ? -20.677 6.577 1.019 1.00 20.93 101 ASP A CA 1
ATOM 1403 C C . ASP A 1 88 ? -20.816 5.639 -0.186 1.00 20.82 101 ASP A C 1
ATOM 1404 O O . ASP A 1 88 ? -21.422 5.967 -1.209 1.00 26.65 101 ASP A O 1
ATOM 1408 N N . THR A 1 89 ? -20.279 4.420 -0.034 1.00 15.73 102 THR A N 1
ATOM 1409 C CA . THR A 1 89 ? -20.129 3.588 -1.223 1.00 11.68 102 THR A CA 1
ATOM 1410 C C . THR A 1 89 ? -21.470 3.003 -1.681 1.00 11.07 102 THR A C 1
ATOM 1411 O O . THR A 1 89 ? -22.273 2.557 -0.866 1.00 12.23 102 THR A O 1
ATOM 1422 N N . PRO A 1 90 ? -21.721 2.979 -2.992 1.00 9.84 103 PRO A N 1
ATOM 1423 C CA . PRO A 1 90 ? -22.925 2.327 -3.517 1.00 11.28 103 PRO A CA 1
ATOM 1424 C C . PRO A 1 90 ? -22.756 0.835 -3.729 1.00 11.50 103 PRO A C 1
ATOM 1425 O O . PRO A 1 90 ? -23.755 0.137 -3.974 1.00 15.82 103 PRO A O 1
ATOM 1436 N N . PHE A 1 91 ? -21.536 0.319 -3.667 1.00 8.69 104 PHE A N 1
ATOM 1437 C CA . PHE A 1 91 ? -21.299 -1.073 -4.003 1.00 8.82 104 PHE A CA 1
ATOM 1438 C C . PHE A 1 91 ? -21.688 -1.982 -2.845 1.00 9.74 104 PHE A C 1
ATOM 1439 O O . PHE A 1 91 ? -21.517 -1.638 -1.667 1.00 11.10 104 PHE A O 1
ATOM 1456 N N . LYS A 1 92 ? -22.180 -3.177 -3.187 1.00 8.95 105 LYS A N 1
ATOM 1457 C CA . LYS A 1 92 ? -22.596 -4.151 -2.187 1.00 10.07 105 LYS A CA 1
ATOM 1458 C C . LYS A 1 92 ? -22.317 -5.551 -2.707 1.00 9.31 105 LYS A C 1
ATOM 1459 O O . LYS A 1 92 ? -22.542 -5.846 -3.886 1.00 8.99 105 LYS A O 1
ATOM 1478 N N . ARG A 1 93 ? -21.852 -6.422 -1.818 1.00 9.31 106 ARG A N 1
ATOM 1479 C CA . ARG A 1 93 ? -21.691 -7.825 -2.174 1.00 8.78 106 ARG A CA 1
ATOM 1480 C C . ARG A 1 93 ? -22.999 -8.399 -2.689 1.00 9.43 106 ARG A C 1
ATOM 1481 O O . ARG A 1 93 ? -24.074 -8.142 -2.149 1.00 9.42 106 ARG A O 1
ATOM 1502 N N . GLU A 1 94 ? -22.896 -9.186 -3.755 1.00 8.64 107 GLU A N 1
ATOM 1503 C CA . GLU A 1 94 ? -23.989 -9.872 -4.424 1.00 9.29 107 GLU A CA 1
ATOM 1504 C C . GLU A 1 94 ? -24.848 -8.957 -5.277 1.00 9.80 107 GLU A C 1
ATOM 1505 O O . GLU A 1 94 ? -25.836 -9.441 -5.846 1.00 13.27 107 GLU A O 1
ATOM 1517 N N . LYS A 1 95 ? -24.504 -7.682 -5.427 1.00 9.11 108 LYS A N 1
ATOM 1518 C CA . LYS A 1 95 ? -25.299 -6.751 -6.211 1.00 8.50 108 LYS A CA 1
ATOM 1519 C C . LYS A 1 95 ? -24.551 -6.318 -7.464 1.00 7.15 108 LYS A C 1
ATOM 1520 O O . LYS A 1 95 ? -23.325 -6.152 -7.457 1.00 7.83 108 LYS A O 1
ATOM 1539 N N . SER A 1 96 ? -25.314 -6.129 -8.533 1.00 8.14 109 SER A N 1
ATOM 1540 C CA . SER A 1 96 ? -24.785 -5.633 -9.790 1.00 7.29 109 SER A CA 1
ATOM 1541 C C . SER A 1 96 ? -24.659 -4.119 -9.762 1.00 7.17 109 SER A C 1
ATOM 1542 O O . SER A 1 96 ? -25.343 -3.414 -9.002 1.00 9.15 109 SER A O 1
ATOM 1550 N N . PHE A 1 97 ? -23.781 -3.621 -10.630 1.00 6.62 110 PHE A N 1
ATOM 1551 C CA . PHE A 1 97 ? -23.463 -2.210 -10.690 1.00 6.81 110 PHE A CA 1
ATOM 1552 C C . PHE A 1 97 ? -23.195 -1.815 -12.136 1.00 6.35 110 PHE A C 1
ATOM 1553 O O . PHE A 1 97 ? -22.925 -2.645 -13.009 1.00 6.86 110 PHE A O 1
ATOM 1570 N N . GLU A 1 98 ? -23.221 -0.505 -12.354 1.00 7.06 111 GLU A N 1
ATOM 1571 C CA . GLU A 1 98 ? -22.691 0.127 -13.553 1.00 7.38 111 GLU A CA 1
ATOM 1572 C C . GLU A 1 98 ? -21.795 1.274 -13.125 1.00 6.61 111 GLU A C 1
ATOM 1573 O O . GLU A 1 98 ? -22.240 2.165 -12.393 1.00 9.47 111 GLU A O 1
ATOM 1585 N N . ILE A 1 99 ? -20.552 1.257 -13.553 1.00 5.62 112 ILE A N 1
ATOM 1586 C CA . ILE A 1 99 ? -19.609 2.344 -13.331 1.00 5.48 112 ILE A CA 1
ATOM 1587 C C . ILE A 1 99 ? -19.479 3.085 -14.646 1.00 5.12 112 ILE A C 1
ATOM 1588 O O . ILE A 1 99 ? -19.195 2.458 -15.678 1.00 6.60 112 ILE A O 1
ATOM 1604 N N . VAL A 1 100 ? -19.619 4.410 -14.621 1.00 5.49 113 VAL A N 1
ATOM 1605 C CA . VAL A 1 100 ? -19.336 5.240 -15.791 1.00 5.19 113 VAL A CA 1
ATOM 1606 C C . VAL A 1 100 ? -18.249 6.225 -15.398 1.00 5.27 113 VAL A C 1
ATOM 1607 O O . VAL A 1 100 ? -18.467 7.088 -14.537 1.00 5.71 113 VAL A O 1
ATOM 1620 N N . ILE A 1 101 ? -17.077 6.078 -15.998 1.00 5.29 114 ILE A N 1
ATOM 1621 C CA . ILE A 1 101 ? -15.982 7.019 -15.818 1.00 5.41 114 ILE A CA 1
ATOM 1622 C C . ILE A 1 101 ? -15.996 7.957 -17.012 1.00 5.19 114 ILE A C 1
ATOM 1623 O O . ILE A 1 101 ? -15.902 7.507 -18.164 1.00 6.26 114 ILE A O 1
ATOM 1639 N N . MET A 1 102 ? -16.098 9.253 -16.744 1.00 5.21 115 MET A N 1
ATOM 1640 C CA . MET A 1 102 ? -16.021 10.280 -17.770 1.00 5.13 115 MET A CA 1
ATOM 1641 C C . MET A 1 102 ? -14.737 11.071 -17.583 1.00 5.57 115 MET A C 1
ATOM 1642 O O . MET A 1 102 ? -14.442 11.546 -16.481 1.00 6.47 115 MET A O 1
ATOM 1656 N N . VAL A 1 103 ? -13.988 11.239 -18.658 1.00 5.90 116 VAL A N 1
ATOM 1657 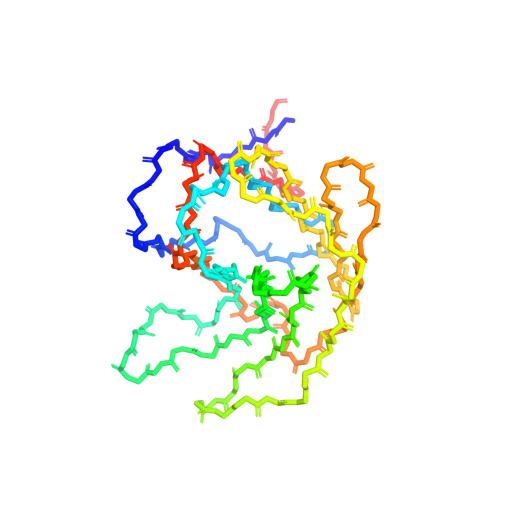C CA . VAL A 1 103 ? -12.784 12.063 -18.627 1.00 6.47 116 VAL A CA 1
ATOM 1658 C C . VAL A 1 103 ? -13.186 13.508 -18.865 1.00 6.29 116 VAL A C 1
ATOM 1659 O O . VAL A 1 103 ? -13.927 13.809 -19.809 1.00 8.00 116 VAL A O 1
ATOM 1672 N N . LEU A 1 104 ? -12.699 14.405 -18.034 1.00 6.66 117 LEU A N 1
ATOM 1673 C CA . LEU A 1 104 ? -12.809 15.836 -18.270 1.00 7.37 117 LEU A CA 1
ATOM 1674 C C . LEU A 1 104 ? -11.410 16.440 -18.332 1.00 7.78 117 LEU A C 1
ATOM 1675 O O . LEU A 1 104 ? -10.402 15.773 -18.098 1.00 8.68 117 LEU A O 1
ATOM 1691 N N . LYS A 1 105 ? -11.345 17.732 -18.667 1.00 8.44 118 LYS A N 1
ATOM 1692 C CA . LYS A 1 105 ? -10.055 18.383 -18.853 1.00 8.39 118 LYS A CA 1
ATOM 1693 C C . LYS A 1 105 ? -9.183 18.269 -17.607 1.00 9.09 118 LYS A C 1
ATOM 1694 O O . LYS A 1 105 ? -7.983 18.004 -17.700 1.00 9.66 118 LYS A O 1
ATOM 1713 N N . ASP A 1 106 ? -9.753 18.503 -16.438 1.00 8.92 119 ASP A N 1
ATOM 1714 C CA . ASP A 1 106 ? -8.966 18.603 -15.216 1.00 9.90 119 ASP A CA 1
ATOM 1715 C C . ASP A 1 106 ? -9.181 17.453 -14.250 1.00 8.24 119 ASP A C 1
ATOM 1716 O O . ASP A 1 106 ? -8.479 17.392 -13.233 1.00 8.51 119 ASP A O 1
ATOM 1725 N N . LYS A 1 107 ? -10.116 16.548 -14.525 1.00 7.05 120 LYS A N 1
ATOM 1726 C CA . LYS A 1 107 ? -10.466 15.508 -13.572 1.00 7.00 120 LYS A CA 1
ATOM 1727 C C . LYS A 1 107 ? -11.206 14.399 -14.295 1.00 6.30 120 LYS A C 1
ATOM 1728 O O . LYS A 1 107 ? -11.663 14.562 -15.433 1.00 7.39 120 LYS A O 1
ATOM 1747 N N . PHE A 1 108 ? -11.314 13.270 -13.608 1.00 6.11 121 PHE A N 1
ATOM 1748 C CA . PHE A 1 108 ? -12.300 12.257 -13.930 1.00 5.95 121 PHE A CA 1
ATOM 1749 C C . PHE A 1 108 ? -13.538 12.503 -13.093 1.00 5.67 121 PHE A C 1
ATOM 1750 O O . PHE A 1 108 ? -13.454 12.953 -11.948 1.00 6.84 121 PHE A O 1
ATOM 1767 N N . GLN A 1 109 ? -14.688 12.160 -13.653 1.00 5.62 122 GLN A N 1
ATOM 1768 C CA . GLN A 1 109 ? -15.933 12.098 -12.908 1.00 5.94 122 GLN A CA 1
ATOM 1769 C C . GLN A 1 109 ? -16.455 10.678 -12.998 1.00 5.60 122 GLN A C 1
ATOM 1770 O O . GLN A 1 109 ? -16.429 10.065 -14.066 1.00 6.50 122 GLN A O 1
ATOM 1784 N N . VAL A 1 110 ? -16.934 10.147 -11.888 1.00 5.51 123 VAL A N 1
ATOM 1785 C CA . VAL A 1 110 ? -17.432 8.784 -11.859 1.00 4.96 123 VAL A CA 1
ATOM 1786 C C . VAL A 1 110 ? -18.843 8.782 -11.312 1.00 5.25 123 VAL A C 1
ATOM 1787 O O . VAL A 1 110 ? -19.105 9.339 -10.233 1.00 6.09 123 VAL A O 1
ATOM 1800 N N . ALA A 1 111 ? -19.738 8.125 -12.035 1.00 5.36 124 ALA A N 1
ATOM 1801 C CA . ALA A 1 111 ? -21.086 7.841 -11.585 1.00 6.02 124 ALA A CA 1
ATOM 1802 C C . ALA A 1 111 ? -21.240 6.336 -11.455 1.00 5.61 124 ALA A C 1
ATOM 1803 O O . ALA A 1 111 ? -20.722 5.566 -12.273 1.00 8.25 124 ALA A O 1
ATOM 1810 N N . VAL A 1 112 ? -21.917 5.911 -10.410 1.00 6.55 125 VAL A N 1
ATOM 1811 C CA . VAL A 1 112 ? -22.204 4.504 -10.187 1.00 7.10 125 VAL A CA 1
ATOM 1812 C C . VAL A 1 112 ? -23.709 4.363 -10.082 1.00 7.09 125 VAL A C 1
ATOM 1813 O O . VAL A 1 112 ? -24.364 5.126 -9.350 1.00 7.79 125 VAL A O 1
ATOM 1826 N N . ASN A 1 113 ? -24.266 3.429 -10.828 1.00 7.43 126 ASN A N 1
ATOM 1827 C CA . ASN A 1 113 ? -25.696 3.145 -10.746 1.00 8.91 126 ASN A CA 1
ATOM 1828 C C . ASN A 1 113 ? -26.525 4.398 -11.006 1.00 9.60 126 ASN A C 1
ATOM 1829 O O . ASN A 1 113 ? -27.566 4.624 -10.379 1.00 11.82 126 ASN A O 1
ATOM 1840 N N . GLY A 1 114 ? -26.063 5.227 -11.930 1.00 9.37 127 GLY A N 1
ATOM 1841 C CA . GLY A 1 114 ? -26.842 6.368 -12.359 1.00 10.80 127 GLY A CA 1
ATOM 1842 C C . GLY A 1 114 ? -26.760 7.580 -11.465 1.00 10.99 127 GLY A C 1
ATOM 1843 O O . GLY A 1 114 ? -27.556 8.511 -11.648 1.00 14.22 127 GLY A O 1
ATOM 1847 N N . LYS A 1 115 ? -25.852 7.608 -10.507 1.00 9.00 128 LYS A N 1
ATOM 1848 C CA . LYS A 1 115 ? -25.737 8.729 -9.596 1.00 8.64 128 LYS A CA 1
ATOM 1849 C C . LYS A 1 115 ? -24.285 9.159 -9.507 1.00 8.54 128 LYS A C 1
ATOM 1850 O O . LYS A 1 115 ? -23.382 8.317 -9.403 1.00 8.70 128 LYS A O 1
ATOM 1869 N N . HIS A 1 116 ? -24.064 10.468 -9.529 1.00 8.12 129 HIS A N 1
ATOM 1870 C CA . HIS A 1 116 ? -22.718 10.989 -9.355 1.00 7.10 129 HIS A CA 1
ATOM 1871 C C . HIS A 1 116 ? -22.110 10.450 -8.067 1.00 7.79 129 HIS A C 1
ATOM 1872 O O . HIS A 1 116 ? -22.743 10.470 -7.002 1.00 9.80 129 HIS A O 1
ATOM 1886 N N . THR A 1 117 ? -20.876 9.961 -8.152 1.00 7.11 130 THR A N 1
ATOM 1887 C CA . THR A 1 117 ? -20.205 9.379 -7.002 1.00 7.56 130 THR A CA 1
ATOM 1888 C C . THR A 1 117 ? -18.981 10.161 -6.563 1.00 7.05 130 THR A C 1
ATOM 1889 O O . THR A 1 117 ? -18.854 10.474 -5.367 1.00 8.43 130 THR A O 1
ATOM 1900 N N . LEU A 1 118 ? -18.070 10.493 -7.473 1.00 6.43 131 LEU A N 1
ATOM 1901 C CA . LEU A 1 118 ? -16.866 11.195 -7.060 1.00 6.90 131 LEU A CA 1
ATOM 1902 C C . LEU A 1 118 ? -16.210 11.876 -8.246 1.00 6.25 131 LEU A C 1
ATOM 1903 O O . LEU A 1 118 ? -16.498 11.584 -9.408 1.00 6.74 131 LEU A O 1
ATOM 1919 N N . LEU A 1 119 ? -15.328 12.801 -7.908 1.00 6.68 132 LEU A N 1
ATOM 1920 C CA . LEU A 1 119 ? -14.407 13.450 -8.825 1.00 6.96 132 LEU A CA 1
ATOM 1921 C C . LEU A 1 119 ? -12.988 13.090 -8.416 1.00 6.22 132 LEU A C 1
ATOM 1922 O O . LEU A 1 119 ? -12.708 12.902 -7.223 1.00 8.20 132 LEU A O 1
ATOM 1938 N N . TYR A 1 120 ? -12.0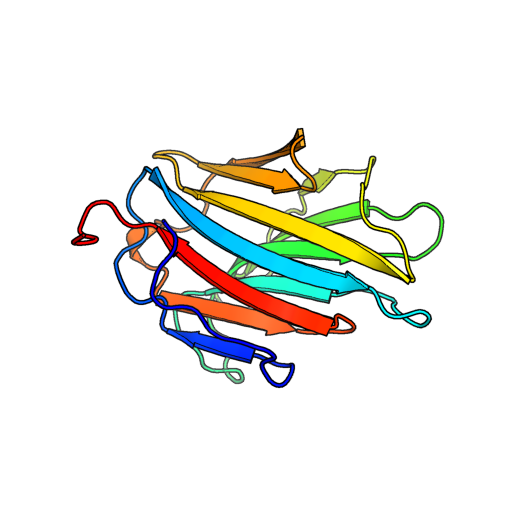75 13.055 -9.383 1.00 6.84 133 TYR A N 1
ATOM 1939 C CA . TYR A 1 120 ? -10.668 12.789 -9.086 1.00 6.65 133 TYR A CA 1
ATOM 1940 C C . TYR A 1 120 ? -9.807 13.630 -10.019 1.00 6.86 133 TYR A C 1
ATOM 1941 O O . TYR A 1 120 ? -9.778 13.380 -11.225 1.00 7.12 133 TYR A O 1
ATOM 1959 N N . GLY A 1 121 ? -9.093 14.615 -9.476 1.00 7.46 134 GLY A N 1
ATOM 1960 C CA . GLY A 1 121 ? -8.281 15.491 -10.311 1.00 7.95 134 GLY A CA 1
ATOM 1961 C C . GLY A 1 121 ? -7.106 14.746 -10.928 1.00 7.58 134 GLY A C 1
ATOM 1962 O O . GLY A 1 121 ? -6.506 13.873 -10.311 1.00 8.33 134 GLY A O 1
ATOM 1966 N N . HIS A 1 122 ? -6.751 15.111 -12.150 1.00 7.21 135 HIS A N 1
ATOM 1967 C CA . HIS A 1 122 ? -5.641 14.444 -12.821 1.00 7.77 135 HIS A CA 1
ATOM 1968 C C . HIS A 1 122 ? -4.337 14.715 -12.092 1.00 8.78 135 HIS A C 1
ATOM 1969 O O . HIS A 1 122 ? -4.024 15.865 -11.755 1.00 10.65 135 HIS A O 1
ATOM 1983 N N . ARG A 1 123 ? -3.562 13.663 -11.885 1.00 8.20 136 ARG A N 1
ATOM 1984 C CA . ARG A 1 123 ? -2.212 13.759 -11.373 1.00 8.49 136 ARG A CA 1
ATOM 1985 C C . ARG A 1 123 ? -1.178 13.335 -12.407 1.00 10.28 136 ARG A C 1
ATOM 1986 O O . ARG A 1 123 ? 0.001 13.692 -12.265 1.00 14.27 136 ARG A O 1
ATOM 2007 N N . ILE A 1 124 ? -1.586 12.559 -13.411 1.00 11.02 137 ILE A N 1
ATOM 2008 C CA . ILE A 1 124 ? -0.818 12.241 -14.614 1.00 12.07 137 ILE A CA 1
ATOM 2009 C C . ILE A 1 124 ? -1.646 12.760 -15.786 1.00 11.61 137 ILE A C 1
ATOM 2010 O O . ILE A 1 124 ? -2.875 12.656 -15.767 1.00 10.97 137 ILE A O 1
ATOM 2026 N N . GLY A 1 125 ? -1.005 13.318 -16.808 1.00 11.59 138 GLY A N 1
ATOM 2027 C CA . GLY A 1 125 ? -1.749 13.773 -17.963 1.00 11.94 138 GLY A CA 1
ATOM 2028 C C . GLY A 1 125 ? -2.550 12.631 -18.565 1.00 10.66 138 GLY A C 1
ATOM 2029 O O . GLY A 1 125 ? -2.006 11.558 -18.824 1.00 10.98 138 GLY A O 1
ATOM 2033 N N . PRO A 1 126 ? -3.855 12.816 -18.795 1.00 10.61 139 PRO A N 1
ATOM 2034 C CA . PRO A 1 126 ? -4.664 11.683 -19.266 1.00 10.43 139 PRO A CA 1
ATOM 2035 C C . PRO A 1 126 ? -4.266 11.187 -20.634 1.00 11.50 139 PRO A C 1
ATOM 2036 O O . PRO A 1 126 ? -4.598 10.053 -20.991 1.00 11.90 139 PRO A O 1
ATOM 2047 N N . GLU A 1 127 ? -3.565 11.994 -21.413 1.00 11.70 140 GLU A N 1
ATOM 2048 C CA . GLU A 1 127 ? -3.088 11.531 -22.703 1.00 14.82 140 GLU A CA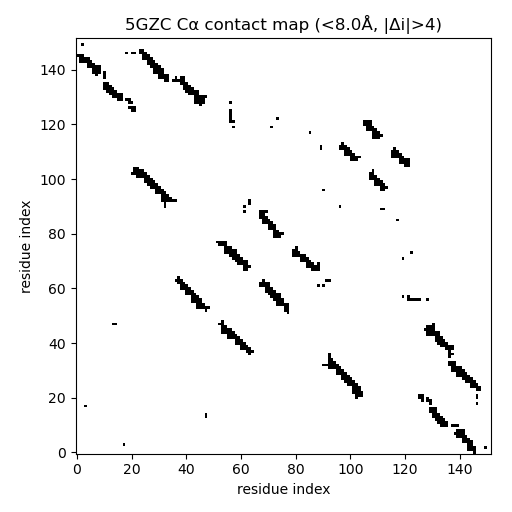 1
ATOM 2049 C C . GLU A 1 127 ? -2.078 10.398 -22.558 1.00 14.73 140 GLU A C 1
ATOM 2050 O O . GLU A 1 127 ? -1.825 9.684 -23.538 1.00 16.59 140 GLU A O 1
ATOM 2062 N N . LYS A 1 128 ? -1.495 10.206 -21.378 1.00 12.72 141 LYS A N 1
ATOM 2063 C CA . LYS A 1 128 ? -0.551 9.110 -21.189 1.00 13.12 141 LYS A CA 1
ATOM 2064 C C . LYS A 1 128 ? -1.230 7.779 -20.898 1.00 11.60 141 LYS A C 1
ATOM 2065 O O . LYS A 1 128 ? -0.544 6.750 -20.842 1.00 13.71 141 LYS A O 1
ATOM 2084 N N . ILE A 1 129 ? -2.542 7.763 -20.715 1.00 8.96 142 ILE A N 1
ATOM 2085 C CA . ILE A 1 129 ? -3.252 6.541 -20.364 1.00 8.51 142 ILE A CA 1
ATOM 2086 C C . ILE A 1 129 ? -3.498 5.740 -21.629 1.00 8.01 142 ILE A C 1
ATOM 2087 O O . ILE A 1 129 ? -4.044 6.261 -22.603 1.00 9.77 142 ILE A O 1
ATOM 2103 N N . ASP A 1 130 ? -3.114 4.474 -21.612 1.00 8.57 143 ASP A N 1
ATOM 2104 C CA . ASP A 1 130 ? -3.386 3.601 -22.739 1.00 7.79 143 ASP A CA 1
ATOM 2105 C C . ASP A 1 130 ? -4.017 2.271 -22.374 1.00 8.23 143 ASP A C 1
ATOM 2106 O O . ASP A 1 130 ? -4.394 1.533 -23.292 1.00 9.14 143 ASP A O 1
ATOM 2115 N N . THR A 1 131 ? -4.193 1.961 -21.091 1.00 8.04 144 THR A N 1
ATOM 2116 C CA . THR A 1 131 ? -4.543 0.614 -20.673 1.00 8.44 144 THR A CA 1
ATOM 2117 C C . THR A 1 131 ? -5.578 0.656 -19.555 1.00 7.29 144 THR A C 1
ATOM 2118 O O . THR A 1 131 ? -5.478 1.479 -18.639 1.00 7.89 144 THR A O 1
ATOM 2129 N N . LEU A 1 132 ? -6.564 -0.228 -19.648 1.00 7.02 145 LEU A N 1
ATOM 2130 C CA . LEU A 1 132 ? -7.561 -0.447 -18.605 1.00 6.82 145 LEU A CA 1
ATOM 2131 C C . LEU A 1 132 ? -7.245 -1.761 -17.907 1.00 6.99 145 LEU A C 1
ATOM 2132 O O . LEU A 1 132 ? -7.157 -2.801 -18.568 1.00 8.41 145 LEU A O 1
ATOM 2148 N N . GLY A 1 133 ? -7.062 -1.719 -16.598 1.00 6.86 146 GLY A N 1
ATOM 2149 C CA . GLY A 1 133 ? -6.884 -2.918 -15.799 1.00 6.96 146 GLY A CA 1
ATOM 2150 C C . GLY A 1 133 ? -8.036 -3.064 -14.825 1.00 6.96 146 GLY A C 1
ATOM 2151 O O . GLY A 1 133 ? -8.483 -2.078 -14.230 1.00 7.50 146 GLY A O 1
ATOM 2155 N N . ILE A 1 134 ? -8.517 -4.291 -14.664 1.00 6.67 147 ILE A N 1
ATOM 2156 C CA . ILE A 1 134 ? -9.530 -4.596 -13.658 1.00 6.22 147 ILE A CA 1
ATOM 2157 C C . ILE A 1 134 ? -9.036 -5.813 -12.900 1.00 6.37 147 ILE A C 1
ATOM 2158 O O . ILE A 1 134 ? -8.746 -6.855 -13.513 1.00 7.32 147 ILE A O 1
ATOM 2174 N N . TYR A 1 135 ? -8.930 -5.682 -11.580 1.00 6.51 148 TYR A N 1
ATOM 2175 C CA . TYR A 1 135 ? -8.296 -6.683 -10.742 1.00 7.10 148 TYR A CA 1
ATOM 2176 C C . TYR A 1 135 ? -9.130 -6.891 -9.490 1.00 6.92 148 TYR A C 1
ATOM 2177 O O . TYR A 1 135 ? -9.850 -5.997 -9.043 1.00 7.51 148 TYR A O 1
ATOM 2195 N N . GLY A 1 136 ? -9.013 -8.075 -8.909 1.00 7.91 149 GLY A N 1
ATOM 2196 C CA . GLY A 1 136 ? -9.604 -8.349 -7.616 1.00 8.23 149 GLY A CA 1
ATOM 2197 C C . GLY A 1 136 ? -10.892 -9.141 -7.696 1.00 7.95 149 GLY A C 1
ATOM 2198 O O . GLY A 1 136 ? -11.183 -9.819 -8.684 1.00 9.27 149 GLY A O 1
ATOM 2202 N N . LYS A 1 137 ? -11.692 -9.035 -6.637 1.00 7.84 150 LYS A N 1
ATOM 2203 C CA . LYS A 1 137 ? -12.898 -9.847 -6.488 1.00 8.07 150 LYS A CA 1
ATOM 2204 C C . LYS A 1 137 ? -14.089 -9.109 -7.078 1.00 7.54 150 LYS A C 1
ATOM 2205 O O . LYS A 1 137 ? -14.822 -8.400 -6.397 1.00 8.57 150 LYS A O 1
ATOM 2224 N N . VAL A 1 138 ? -14.273 -9.300 -8.384 1.00 7.08 151 VAL A N 1
ATOM 2225 C CA . VAL A 1 138 ? -15.337 -8.652 -9.130 1.00 6.12 151 VAL A CA 1
ATOM 2226 C C . VAL A 1 138 ? -15.622 -9.503 -10.348 1.00 6.45 151 VAL A C 1
ATOM 2227 O O . VAL A 1 138 ? -14.729 -10.164 -10.887 1.00 7.88 151 VAL A O 1
ATOM 2240 N N . ASN A 1 139 ? -16.875 -9.485 -10.781 1.00 6.63 152 ASN A N 1
ATOM 2241 C CA . ASN A 1 139 ? -17.329 -10.258 -11.933 1.00 6.21 152 ASN A CA 1
ATOM 2242 C C . ASN A 1 139 ? -17.823 -9.259 -12.970 1.00 6.06 152 ASN A C 1
ATOM 2243 O O . ASN A 1 139 ? -18.826 -8.576 -12.748 1.00 8.11 152 ASN A O 1
ATOM 2254 N N . ILE A 1 140 ? -17.112 -9.122 -14.075 1.00 5.98 153 ILE A N 1
ATOM 2255 C CA . ILE A 1 140 ? -17.414 -8.094 -15.061 1.00 5.63 153 ILE A CA 1
ATOM 2256 C C . ILE A 1 140 ? -18.283 -8.690 -16.155 1.00 5.86 153 ILE A C 1
ATOM 2257 O O . ILE A 1 140 ? -17.908 -9.684 -16.793 1.00 6.67 153 ILE A O 1
ATOM 2273 N N . HIS A 1 141 ? -19.438 -8.071 -16.383 1.00 5.42 154 HIS A N 1
ATOM 2274 C CA . HIS A 1 141 ? -20.335 -8.490 -17.454 1.00 5.45 154 HIS A CA 1
ATOM 2275 C C . HIS A 1 141 ? -19.919 -7.870 -18.779 1.00 5.21 154 HIS A C 1
ATOM 2276 O O . HIS A 1 141 ? -19.845 -8.555 -19.800 1.00 5.84 154 HIS A O 1
ATOM 2290 N N . SER A 1 142 ? -19.654 -6.570 -18.795 1.00 5.53 155 SER A N 1
ATOM 2291 C CA . SER A 1 142 ? -19.263 -5.912 -20.032 1.00 5.37 155 SER A CA 1
ATOM 2292 C C . SER A 1 142 ? -18.431 -4.683 -19.726 1.00 5.05 155 SER A C 1
ATOM 2293 O O . SER A 1 142 ? -18.553 -4.055 -18.663 1.00 5.90 155 SER A O 1
ATOM 2301 N N . ILE A 1 143 ? -17.597 -4.344 -20.692 1.00 5.11 156 ILE A N 1
ATOM 2302 C CA . ILE A 1 143 ? -16.849 -3.093 -20.737 1.00 5.79 156 ILE A CA 1
ATOM 2303 C C . ILE A 1 143 ? -17.153 -2.453 -22.083 1.00 5.83 156 ILE A C 1
ATOM 2304 O O . ILE A 1 143 ? -17.076 -3.125 -23.119 1.00 7.50 156 ILE A O 1
ATOM 2320 N N . GLY A 1 144 ? -17.472 -1.169 -22.098 1.00 6.49 157 GLY A N 1
ATOM 2321 C CA . GLY A 1 144 ? -17.706 -0.472 -23.349 1.00 6.87 157 GLY A CA 1
ATOM 2322 C C . GLY A 1 144 ? -17.158 0.935 -23.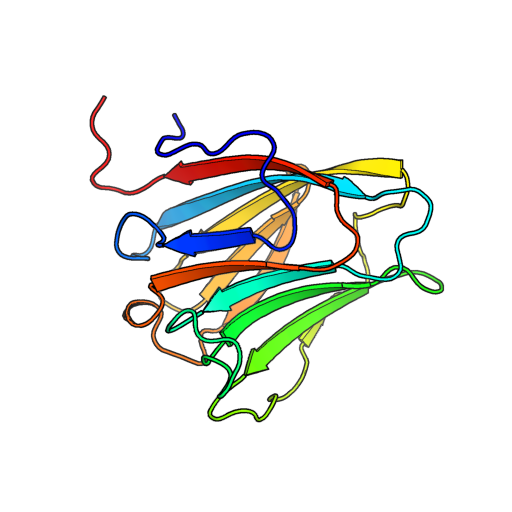271 1.00 5.93 157 GLY A C 1
ATOM 2323 O O . GLY A 1 144 ? -16.900 1.466 -22.181 1.00 6.88 157 GLY A O 1
ATOM 2327 N N . PHE A 1 145 ? -16.993 1.550 -24.442 1.00 6.98 158 PHE A N 1
ATOM 2328 C CA . PHE A 1 145 ? -16.354 2.856 -24.532 1.00 6.60 158 PHE A CA 1
ATOM 2329 C C . PHE A 1 145 ? -17.151 3.784 -25.426 1.00 7.12 158 PHE A C 1
ATOM 2330 O O . PHE A 1 145 ? -17.779 3.351 -26.400 1.00 7.89 158 PHE A O 1
ATOM 2347 N N . SER A 1 146 ? -17.068 5.076 -25.124 1.00 7.04 159 SER A N 1
ATOM 2348 C CA . SER A 1 146 ? -17.543 6.110 -26.039 1.00 7.61 159 SER A CA 1
ATOM 2349 C C . SER A 1 146 ? -16.439 7.125 -26.254 1.00 7.38 159 SER A C 1
ATOM 2350 O O . SER A 1 146 ? -15.890 7.671 -25.288 1.00 8.11 159 SER A O 1
ATOM 2358 N N . PHE A 1 147 ? -16.121 7.367 -27.519 1.00 7.40 160 PHE A N 1
ATOM 2359 C CA . PHE A 1 147 ? -15.137 8.357 -27.925 1.00 8.12 160 PHE A CA 1
ATOM 2360 C C . PHE A 1 147 ? -15.773 9.298 -28.937 1.00 8.17 160 PHE A C 1
ATOM 2361 O O . PHE A 1 147 ? -16.685 8.921 -29.672 1.00 8.53 160 PHE A O 1
ATOM 2378 N N . SER A 1 148 ? -15.220 10.509 -29.023 1.00 9.11 161 SER A N 1
ATOM 2379 C CA . SER A 1 148 ? -15.755 11.503 -29.949 1.00 9.72 161 SER A CA 1
ATOM 2380 C C . SER A 1 148 ? -15.608 11.078 -31.402 1.00 11.24 161 SER A C 1
ATOM 2381 O O . SER A 1 148 ? -16.355 11.573 -32.257 1.00 12.04 161 SER A O 1
ATOM 2389 N N . SER A 1 149 ? -14.673 10.183 -31.702 1.00 10.90 162 SER A N 1
ATOM 2390 C CA . SER A 1 149 ? -14.428 9.674 -33.048 1.00 12.77 162 SER A CA 1
ATOM 2391 C C . SER A 1 149 ? -15.331 8.514 -33.433 1.00 13.62 162 SER A C 1
ATOM 2392 O O . SER A 1 149 ? -15.235 8.028 -34.569 1.00 16.05 162 SER A O 1
ATOM 2400 N N . ASP A 1 150 ? -16.184 8.023 -32.538 1.00 11.79 163 ASP A N 1
ATOM 2401 C CA . ASP A 1 150 ? -16.978 6.850 -32.865 1.00 11.98 163 ASP A CA 1
ATOM 2402 C C . ASP A 1 150 ? -17.879 7.139 -34.053 1.00 10.34 163 ASP A C 1
ATOM 2403 O O . ASP A 1 150 ? -18.508 8.197 -34.143 1.00 11.45 163 ASP A O 1
ATOM 2412 N N . LEU A 1 151 ? -17.958 6.178 -34.955 1.00 11.77 164 LEU A N 1
ATOM 2413 C CA . LEU A 1 151 ? -18.828 6.249 -36.120 1.00 11.70 164 LEU A CA 1
ATOM 2414 C C . LEU A 1 151 ? -20.124 5.499 -35.847 1.00 18.88 164 LEU A C 1
ATOM 2415 O O . LEU A 1 151 ? -20.186 4.619 -34.992 1.00 20.94 164 LEU A O 1
ATOM 2431 N N . GLN A 1 152 ? -21.166 5.836 -36.599 1.00 24.75 165 GLN A N 1
ATOM 2432 C CA . GLN A 1 152 ? -22.471 5.220 -36.364 1.00 29.08 165 GLN A CA 1
ATOM 2433 C C . GLN A 1 152 ? -23.509 5.628 -37.411 1.00 32.98 165 GLN A C 1
ATOM 2434 O O . GLN A 1 152 ? -24.111 6.697 -37.332 1.00 37.94 165 GLN A O 1
#

Nearest PDB structures (foldseek):
  3ap7-assembly1_A  TM=9.984E-01  e=1.246E-27  Homo sapiens
  2yxs-assembly1_A  TM=9.870E-01  e=1.052E-26  Homo sapiens
  3vko-assembly1_A  TM=9.947E-01  e=1.226E-26  Homo sapiens
  3vkm-assembly1_A  TM=9.990E-01  e=7.632E-26  Homo sapiens
  4han-assembly1_B  TM=9.680E-01  e=1.334E-25  Homo sapiens

Sequence (152 aa):
NLQNIIYNPVIPFVGTIPDQLDPGTLIVIRGHVPSDADRFQVDLQNGSSMKPRADVAFHFNPRFKRAGCIVCNTLINNEKWGRREEITYDTPFKREKSFEIVIMVLKDKFQVAVNGKHTLLYGHRIGPEKIDTLGIYGKVNIHSIGFSFSSDLQ

Foldseek 3Di:
DWDPKDFFDDPFDKDWDPDAQAAFKKKKWKFAFAQPFAKKWKFQFLDGDPVVHTKTFWIWMW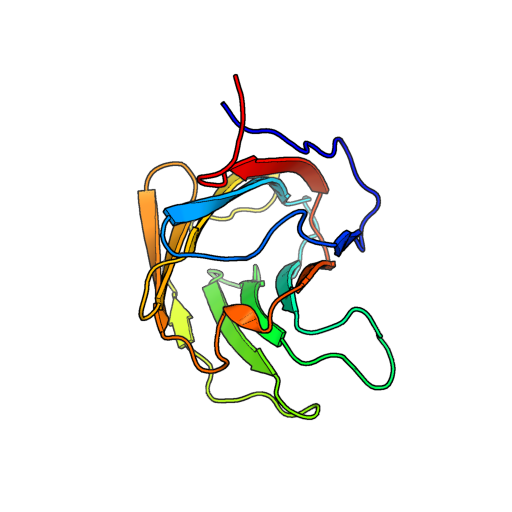GAPDQTWTWIWIADSNDTDDIDIQRNDPHDHPDMKMWMWGDHQFWIWIDMRPHTGDIGGTPDHSRSGTMITIHGRITIGMITMDDPPDDD

GO terms:
  GO:0005515 protein binding (F, IPI)
  GO:0005737 cytoplasm (C, IDA)
  GO:1904977 lymphatic endothelial cell migration (P, IDA)
  GO:0031410 cytoplasmic vesicle (C, EXP)
  GO:0098586 cellular response to virus (P, IMP)
  GO:0098792 xenophagy (P, IMP)
  GO:0005178 integrin binding (F, IPI)
  GO:0005576 extracellular region (C, TAS)
  GO:0030246 carbohydrate binding (F, TAS)
  GO:0005829 cytosol (C, IDA)
  GO:0030246 carbohydrate binding (F, IDA)
  GO:0016020 membrane (C, HDA)

CATH classification: 2.60.120.200

Secondary structure (DSSP, 8-state):
--EEEEES--SSEEEE-SS---TT-EEEEEEE--TT-SBEEEEEEEEEEETTEEEEEEEEEEE-STT-EEEEEEEETTEE---EEE-S----TT-EEEEEEEE-SSEEEEEETTEEEEEEE-SS-GGG--EEEEEES-EEEEEEEE-TT---

B-factor: mean 15.72, std 9.45, range [4.96, 56.51]